Protein AF-A0A6J1DVH8-F1 (afdb_monomer_lite)

InterPro domains:
  IPR001584 Integrase, catalytic core [PS50994] (1-85)
  IPR012337 Ribonuclease H-like superfamily [SSF53098] (3-68)
  IPR036397 Ribonuclease H superfamily [G3DSA:3.30.420.10] (1-106)

Sequence (113 aa):
MSNLLKKYNIRHKIATAYHPQTNGLVEVSNRAIKSIVEKSMNVNRKDWAIKLDDALWDYRIAYQNLLGEARLLQLHELDEFRQFSYEKAKMYKEQIKKWHDKKMMNKNLEPGD

Radius of gyration: 31.62 Å; chains: 1; bounding box: 66×27×95 Å

Secondary structure (DSSP, 8-state):
-HHHHHHTT---PPPPTT-HHHHHHHHHHHHHHHHHHHHH--TT-TTHHHHHHHHHHHHHHHHHHHHHHHHHHHHHHHHHHHHHHHHHHHHHHHHHHHHHHHHHHT----TT-

Structure (mmCIF, N/CA/C/O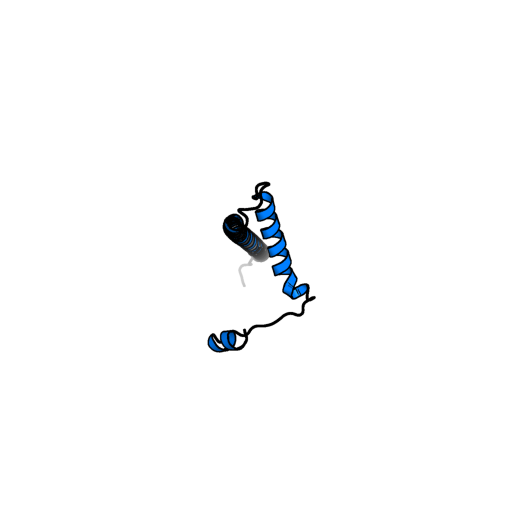 backbone):
data_AF-A0A6J1DVH8-F1
#
_entry.id   AF-A0A6J1DVH8-F1
#
loop_
_atom_site.group_PDB
_atom_site.id
_atom_site.type_symbol
_atom_site.label_atom_id
_atom_site.label_alt_id
_atom_site.label_comp_id
_atom_site.label_asym_id
_atom_site.label_entity_id
_atom_site.label_seq_id
_atom_site.pdbx_PDB_ins_code
_atom_site.Cartn_x
_atom_site.Cartn_y
_atom_site.Cartn_z
_atom_site.occupancy
_atom_site.B_iso_or_equiv
_atom_site.auth_seq_id
_atom_site.auth_comp_id
_atom_site.auth_asym_id
_atom_site.auth_atom_id
_atom_site.pdbx_PDB_model_num
ATOM 1 N N . MET A 1 1 ? -9.858 -4.585 -31.881 1.00 63.62 1 MET A N 1
ATOM 2 C CA . MET A 1 1 ? -10.020 -4.811 -30.422 1.00 63.62 1 MET A CA 1
ATOM 3 C C . MET A 1 1 ? -11.405 -5.348 -30.044 1.00 63.62 1 MET A C 1
ATOM 5 O O . MET A 1 1 ? -11.484 -6.312 -29.295 1.00 63.62 1 MET A O 1
ATOM 9 N N . SER A 1 2 ? -12.496 -4.778 -30.573 1.00 70.12 2 SER A N 1
ATOM 10 C CA . SER A 1 2 ? -13.884 -5.140 -30.219 1.00 70.12 2 SER A CA 1
ATOM 11 C C . SER A 1 2 ? -14.245 -6.618 -30.440 1.00 70.12 2 SER A C 1
ATOM 13 O O . SER A 1 2 ? -14.875 -7.216 -29.573 1.00 70.12 2 SER A O 1
ATOM 15 N N . ASN A 1 3 ? -13.808 -7.234 -31.545 1.00 78.19 3 ASN A N 1
ATOM 16 C CA . ASN A 1 3 ? -14.112 -8.643 -31.846 1.00 78.19 3 ASN A CA 1
ATOM 17 C C . ASN A 1 3 ? -13.410 -9.629 -30.895 1.00 78.19 3 ASN A C 1
ATOM 19 O O . ASN A 1 3 ? -13.994 -10.642 -30.522 1.00 78.19 3 ASN A O 1
ATOM 23 N N . LEU A 1 4 ? -12.188 -9.310 -30.452 1.00 86.50 4 LEU A N 1
ATOM 24 C CA . LEU A 1 4 ? -11.439 -10.134 -29.499 1.00 86.50 4 LEU A CA 1
ATOM 25 C C . LEU A 1 4 ? -12.071 -10.062 -28.100 1.00 86.50 4 LEU A C 1
ATOM 27 O O . LEU A 1 4 ? -12.304 -11.082 -27.464 1.00 86.50 4 LEU A O 1
ATOM 31 N N . LEU A 1 5 ? -12.417 -8.853 -27.651 1.00 89.00 5 LEU A N 1
ATOM 32 C CA . LEU A 1 5 ? -13.057 -8.628 -26.353 1.00 89.00 5 LEU A CA 1
ATOM 33 C C . LEU A 1 5 ? -14.431 -9.303 -26.268 1.00 89.00 5 LEU A C 1
ATOM 35 O O . LEU A 1 5 ? -14.741 -9.922 -25.255 1.00 89.00 5 LEU A O 1
ATOM 39 N N . LYS A 1 6 ? -15.218 -9.256 -27.353 1.00 84.56 6 LYS A N 1
ATOM 40 C CA . LYS A 1 6 ? -16.486 -9.994 -27.457 1.00 84.56 6 LYS A CA 1
ATOM 41 C C . LYS A 1 6 ? -16.281 -11.510 -27.395 1.00 84.56 6 LYS A C 1
ATOM 43 O O . LYS A 1 6 ? -17.030 -12.172 -26.690 1.00 84.56 6 LYS A O 1
ATOM 48 N N . LYS A 1 7 ? -15.250 -12.052 -28.060 1.00 91.25 7 LYS A N 1
ATOM 49 C CA . LYS A 1 7 ? -14.919 -13.490 -28.017 1.00 91.25 7 LYS A CA 1
ATOM 50 C C . LYS A 1 7 ? -14.619 -13.985 -26.597 1.00 91.25 7 LYS A C 1
ATOM 52 O O . LYS A 1 7 ? -15.029 -15.083 -26.247 1.00 91.25 7 LYS A O 1
ATOM 57 N N . TYR A 1 8 ? -13.934 -13.177 -25.786 1.00 92.44 8 TYR A N 1
ATOM 58 C CA . TYR A 1 8 ? -13.611 -13.506 -24.390 1.00 92.44 8 TYR A CA 1
ATOM 59 C C . TYR A 1 8 ? -14.622 -12.956 -23.371 1.00 92.44 8 TYR A C 1
ATOM 61 O O . TYR A 1 8 ? -14.374 -13.006 -22.170 1.00 92.44 8 TYR A O 1
ATOM 69 N N . ASN A 1 9 ? -15.756 -12.422 -23.833 1.00 88.88 9 ASN A N 1
ATOM 70 C CA . ASN A 1 9 ? -16.807 -11.851 -22.991 1.00 88.88 9 ASN A CA 1
ATOM 71 C C . ASN A 1 9 ? -16.325 -10.726 -22.039 1.00 88.88 9 ASN A C 1
ATOM 73 O O . ASN A 1 9 ? -16.872 -10.524 -20.953 1.00 88.88 9 ASN A O 1
ATOM 77 N N . ILE A 1 10 ? -15.300 -9.970 -22.447 1.00 88.94 10 ILE A N 1
ATOM 78 C CA . ILE A 1 10 ? -14.715 -8.870 -21.670 1.00 88.94 10 ILE A CA 1
ATOM 79 C C . ILE A 1 10 ? -15.434 -7.561 -22.016 1.00 88.94 10 ILE A C 1
ATOM 81 O O . ILE A 1 10 ? -15.390 -7.081 -23.151 1.00 88.94 10 ILE A O 1
ATOM 85 N N . ARG A 1 11 ? -16.053 -6.927 -21.012 1.00 83.88 11 ARG A N 1
ATOM 86 C CA . ARG A 1 11 ? -16.631 -5.580 -21.139 1.00 83.88 11 ARG A CA 1
ATOM 87 C C . ARG A 1 11 ? -15.553 -4.523 -20.924 1.00 83.88 11 ARG A C 1
ATOM 89 O O . ARG A 1 11 ? -15.218 -4.188 -19.792 1.00 83.88 11 ARG A O 1
ATOM 96 N N . HIS A 1 12 ? -15.029 -3.984 -22.017 1.00 80.62 12 HIS A N 1
ATOM 97 C CA . HIS A 1 12 ? -14.045 -2.909 -21.969 1.00 80.62 12 HIS A CA 1
ATOM 98 C C . HIS A 1 12 ? -14.731 -1.554 -21.759 1.00 80.62 12 HIS A C 1
ATOM 100 O O . HIS A 1 12 ? -15.491 -1.098 -22.614 1.00 80.62 12 HIS A O 1
ATOM 106 N N . LYS A 1 13 ? -14.468 -0.920 -20.613 1.00 80.19 13 LYS A N 1
ATOM 107 C CA . LYS A 1 13 ? -14.896 0.451 -20.320 1.00 80.19 13 LYS A CA 1
ATOM 108 C C . LYS A 1 13 ? -13.765 1.401 -20.708 1.00 80.19 13 LYS A C 1
ATOM 110 O O . LYS A 1 13 ? -12.680 1.307 -20.148 1.00 80.19 13 LYS A O 1
ATOM 115 N N . ILE A 1 14 ? -14.016 2.283 -21.672 1.00 75.38 14 ILE A N 1
ATOM 116 C CA . ILE A 1 14 ? -13.039 3.272 -22.141 1.00 75.38 14 ILE A CA 1
ATOM 117 C C . ILE A 1 14 ? -13.286 4.573 -21.379 1.00 75.38 14 ILE A C 1
ATOM 119 O O . ILE A 1 14 ? -14.382 5.126 -21.454 1.00 75.38 14 ILE A O 1
ATOM 123 N N . ALA A 1 15 ? -12.282 5.046 -20.643 1.00 69.12 15 ALA A N 1
ATOM 124 C CA . ALA A 1 15 ? -12.291 6.387 -20.068 1.00 69.12 15 ALA A CA 1
ATOM 125 C C . ALA A 1 15 ? -11.890 7.422 -21.134 1.00 69.12 15 ALA A C 1
ATOM 127 O O . ALA A 1 15 ? -11.117 7.119 -22.046 1.00 69.12 15 ALA A O 1
ATOM 128 N N . THR A 1 16 ? -12.413 8.645 -21.036 1.00 73.75 16 THR A N 1
ATOM 129 C CA . THR A 1 16 ? -11.999 9.755 -21.905 1.00 73.75 16 THR A CA 1
ATOM 130 C C . THR A 1 16 ? -10.566 10.197 -21.577 1.00 73.75 16 THR A C 1
ATOM 132 O O . THR A 1 16 ? -10.088 10.013 -20.458 1.00 73.75 16 THR A O 1
ATOM 135 N N . ALA A 1 17 ? -9.863 10.778 -22.559 1.00 63.22 17 ALA A N 1
ATOM 136 C CA . ALA A 1 17 ? -8.426 11.085 -22.484 1.00 63.22 17 ALA A CA 1
ATOM 137 C C . ALA A 1 17 ? -8.012 12.013 -21.318 1.00 63.22 17 ALA A C 1
ATOM 139 O O . ALA A 1 17 ? -6.854 12.002 -20.920 1.00 63.22 17 ALA A O 1
ATOM 140 N N . TYR A 1 18 ? -8.952 12.762 -20.735 1.00 57.06 18 TYR A N 1
ATOM 141 C CA . TYR A 1 18 ? -8.719 13.682 -19.618 1.00 57.06 18 TYR A CA 1
ATOM 142 C C . TYR A 1 18 ? -9.688 13.414 -18.475 1.00 57.06 18 TYR A C 1
ATOM 144 O O . TYR A 1 18 ? -10.508 14.256 -18.112 1.00 57.06 18 TYR A O 1
ATOM 152 N N . HIS A 1 19 ? -9.617 12.211 -17.919 1.00 66.00 19 HIS A N 1
ATOM 153 C CA . HIS A 1 19 ? -10.421 11.855 -16.763 1.00 66.00 19 HIS A CA 1
ATOM 154 C C . HIS A 1 19 ? -9.525 11.495 -15.561 1.00 66.00 19 HIS A C 1
ATOM 156 O O . HIS A 1 19 ? -9.246 10.316 -15.317 1.00 66.00 19 HIS A O 1
ATOM 162 N N . PRO A 1 20 ? -9.049 12.512 -14.815 1.00 61.34 20 PRO A N 1
ATOM 163 C CA . PRO A 1 20 ? -8.049 12.346 -13.759 1.00 61.34 20 PRO A CA 1
ATOM 164 C C . PRO A 1 20 ? -8.522 11.462 -12.596 1.00 61.34 20 PRO A C 1
ATOM 166 O O . PRO A 1 20 ? -7.698 10.816 -11.958 1.00 61.34 20 PRO A O 1
ATOM 169 N N . GLN A 1 21 ? -9.833 11.348 -12.342 1.00 61.69 21 GLN A N 1
ATOM 170 C CA . GLN A 1 21 ? -10.354 10.484 -11.275 1.00 61.69 21 GLN A CA 1
ATOM 171 C C . GLN A 1 21 ? -10.242 8.983 -11.596 1.00 61.69 21 GLN A C 1
ATOM 173 O O . GLN A 1 21 ? -9.953 8.205 -10.691 1.00 61.69 21 GLN A O 1
ATOM 178 N N . THR A 1 22 ? -10.425 8.556 -12.856 1.00 61.84 22 THR A N 1
ATOM 179 C CA . THR A 1 22 ? -10.260 7.127 -13.232 1.00 61.84 22 THR A CA 1
ATOM 180 C C . THR A 1 22 ? -8.833 6.814 -13.680 1.00 61.84 22 THR A C 1
ATOM 182 O O . THR A 1 22 ? -8.347 5.714 -13.426 1.00 61.84 22 THR A O 1
ATOM 185 N N . ASN A 1 23 ? -8.123 7.769 -14.290 1.00 69.44 23 ASN A N 1
ATOM 186 C CA . ASN A 1 23 ? -6.751 7.553 -14.764 1.00 69.44 23 ASN A CA 1
ATOM 187 C C . ASN A 1 23 ? -5.684 7.836 -13.690 1.00 69.44 23 ASN A C 1
ATOM 189 O O . ASN A 1 23 ? -4.538 7.423 -13.854 1.00 69.44 23 ASN A O 1
ATOM 193 N N . GLY A 1 24 ? -6.040 8.476 -12.570 1.00 77.50 24 GLY A N 1
ATOM 194 C CA . GLY A 1 24 ? -5.083 8.912 -11.549 1.00 77.50 24 GLY A CA 1
ATOM 195 C C . GLY A 1 24 ? -4.276 7.776 -10.915 1.00 77.50 24 GLY A C 1
ATOM 196 O O . GLY A 1 24 ? -3.075 7.927 -10.699 1.00 77.50 24 GLY A O 1
ATOM 197 N N . LEU A 1 25 ? -4.890 6.609 -10.682 1.00 77.69 25 LEU A N 1
ATOM 198 C CA . LEU A 1 25 ? -4.166 5.447 -10.152 1.00 77.69 25 LEU A CA 1
ATOM 199 C C . LEU A 1 25 ? -3.109 4.947 -11.147 1.00 77.69 25 LEU A C 1
ATOM 201 O O . LEU A 1 25 ? -1.965 4.711 -10.768 1.00 77.69 25 LEU A O 1
ATOM 205 N N . VAL A 1 26 ? -3.476 4.858 -12.428 1.00 79.94 26 VAL A N 1
ATOM 206 C CA . VAL A 1 26 ? -2.563 4.463 -13.510 1.00 79.94 26 VAL A CA 1
ATOM 207 C C . VAL A 1 26 ? -1.416 5.468 -13.640 1.00 79.94 26 VAL A C 1
ATOM 209 O O . VAL A 1 26 ? -0.264 5.070 -13.790 1.00 79.94 26 VAL A O 1
ATOM 212 N N . GLU A 1 27 ? -1.687 6.768 -13.515 1.00 83.69 27 GLU A N 1
ATOM 213 C CA . GLU A 1 27 ? -0.659 7.814 -13.554 1.00 83.69 27 GLU A CA 1
ATOM 214 C C . GLU A 1 27 ? 0.318 7.750 -12.371 1.00 83.69 27 GLU A C 1
ATOM 216 O O . GLU A 1 27 ? 1.518 7.976 -12.547 1.00 83.69 27 GLU A O 1
ATOM 221 N N . VAL A 1 28 ? -0.165 7.461 -11.159 1.00 83.25 28 VAL A N 1
ATOM 222 C CA . VAL A 1 28 ? 0.692 7.290 -9.973 1.00 83.25 28 VAL A CA 1
ATOM 223 C C . VAL A 1 28 ? 1.570 6.047 -10.124 1.00 83.25 28 VAL A C 1
ATOM 225 O O . VAL A 1 28 ? 2.786 6.143 -9.945 1.00 83.25 28 VAL A O 1
ATOM 228 N N . SER A 1 29 ? 0.993 4.911 -10.524 1.00 83.88 29 SER A N 1
ATOM 229 C CA . SER A 1 29 ? 1.748 3.678 -10.775 1.00 83.88 29 SER A CA 1
ATOM 230 C C . SER A 1 29 ? 2.791 3.861 -11.879 1.00 83.88 29 SER A C 1
ATOM 232 O O . SER A 1 29 ? 3.948 3.487 -11.696 1.00 83.88 29 SER A O 1
ATOM 234 N N . ASN A 1 30 ? 2.433 4.514 -12.990 1.00 87.38 30 ASN A N 1
ATOM 235 C CA . ASN A 1 30 ? 3.365 4.772 -14.090 1.00 87.38 30 ASN A CA 1
ATOM 236 C C . ASN A 1 30 ? 4.530 5.674 -13.665 1.00 87.38 30 ASN A C 1
ATOM 238 O O . ASN A 1 30 ? 5.669 5.424 -14.056 1.00 87.38 30 ASN A O 1
ATOM 242 N N . ARG A 1 31 ? 4.277 6.700 -12.839 1.00 88.56 31 ARG A N 1
ATOM 243 C CA . ARG A 1 31 ? 5.341 7.549 -12.278 1.00 88.56 31 ARG A CA 1
ATOM 244 C C . ARG A 1 31 ? 6.280 6.766 -11.361 1.00 88.56 31 ARG A C 1
ATOM 246 O O . ARG A 1 31 ? 7.492 6.952 -11.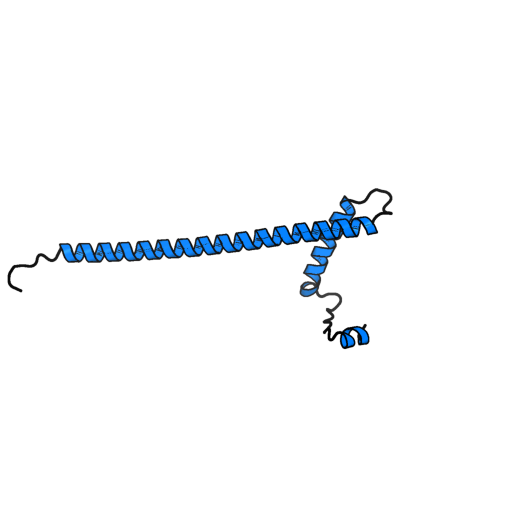449 1.00 88.56 31 ARG A O 1
ATOM 253 N N . ALA A 1 32 ? 5.740 5.884 -10.522 1.00 86.50 32 ALA A N 1
ATOM 254 C CA . ALA A 1 32 ? 6.536 5.046 -9.628 1.00 86.50 32 ALA A CA 1
ATOM 255 C C . ALA A 1 32 ? 7.434 4.066 -10.403 1.00 86.50 32 ALA A C 1
ATOM 257 O O . ALA A 1 32 ? 8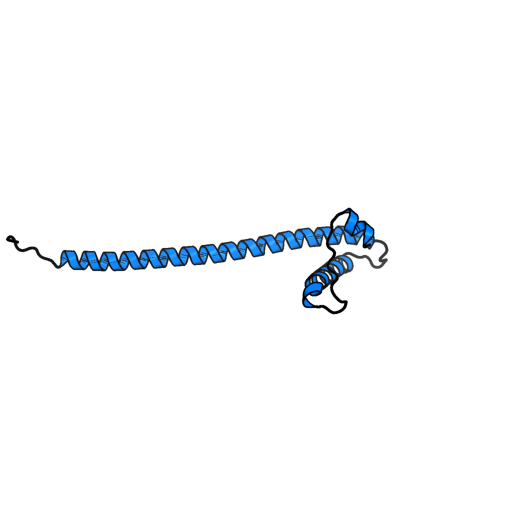.643 4.046 -10.180 1.00 86.50 32 ALA A O 1
ATOM 258 N N . ILE A 1 33 ? 6.870 3.325 -11.365 1.00 87.19 33 ILE A N 1
ATOM 259 C CA . ILE A 1 33 ? 7.622 2.381 -12.210 1.00 87.19 33 ILE A CA 1
ATOM 260 C C . ILE A 1 33 ? 8.703 3.121 -13.000 1.00 87.19 33 ILE A C 1
ATOM 262 O O . ILE A 1 33 ? 9.857 2.700 -13.012 1.00 87.19 33 ILE A O 1
ATOM 266 N N . LYS A 1 34 ? 8.361 4.271 -13.593 1.00 87.56 34 LYS A N 1
ATOM 267 C CA . LYS A 1 34 ? 9.330 5.110 -14.302 1.00 87.56 34 LYS A CA 1
ATOM 268 C C . LYS A 1 34 ? 10.495 5.522 -13.398 1.00 87.56 34 LYS A C 1
ATOM 270 O O . LYS A 1 34 ? 11.637 5.404 -13.821 1.00 87.56 34 LYS A O 1
ATOM 275 N N . SER A 1 35 ? 10.229 5.935 -12.157 1.00 88.81 35 SER A N 1
ATOM 276 C CA . SER A 1 35 ? 11.289 6.310 -11.213 1.00 88.81 35 SER A CA 1
ATOM 277 C C . SER A 1 35 ? 12.203 5.135 -10.838 1.00 88.81 35 SER A C 1
ATOM 279 O O . SER A 1 35 ? 13.413 5.323 -10.721 1.00 88.81 35 SER A O 1
ATOM 281 N N . ILE A 1 36 ? 11.657 3.926 -10.668 1.00 86.88 36 ILE A N 1
ATOM 282 C CA . ILE A 1 36 ? 12.443 2.714 -10.369 1.00 86.88 36 ILE A CA 1
ATOM 283 C C . ILE A 1 36 ? 13.346 2.354 -11.558 1.00 86.88 36 ILE A C 1
ATOM 285 O O . ILE A 1 36 ? 14.541 2.095 -11.385 1.00 86.88 36 ILE A O 1
ATOM 289 N N . VAL A 1 37 ? 12.795 2.398 -12.773 1.00 85.88 37 VAL A N 1
ATOM 290 C CA . VAL A 1 37 ? 13.557 2.150 -14.003 1.00 85.88 37 VAL A CA 1
ATOM 291 C C . VAL A 1 37 ? 14.654 3.204 -14.167 1.00 85.88 37 VAL A C 1
ATOM 293 O O . VAL A 1 37 ? 15.815 2.854 -14.334 1.00 85.88 37 VAL A O 1
ATOM 296 N N . GLU A 1 38 ? 14.343 4.493 -14.024 1.00 86.31 38 GLU A N 1
ATOM 297 C CA . GLU A 1 38 ? 15.331 5.575 -14.151 1.00 86.31 38 GLU A CA 1
ATOM 298 C C . GLU A 1 38 ? 16.500 5.445 -13.166 1.00 86.31 38 GLU A C 1
ATOM 300 O O . GLU A 1 38 ? 17.642 5.692 -13.546 1.00 86.31 38 GLU A O 1
ATOM 305 N N . LYS A 1 39 ? 16.238 5.022 -11.923 1.00 85.62 39 LYS A N 1
ATOM 306 C CA . LYS A 1 39 ? 17.281 4.815 -10.903 1.00 85.62 39 LYS A CA 1
ATOM 307 C C . LYS A 1 39 ? 18.177 3.608 -11.178 1.00 85.62 39 LYS A C 1
ATOM 309 O O . LYS A 1 39 ? 19.325 3.603 -10.749 1.00 85.62 39 LYS A O 1
ATOM 314 N N . SER A 1 40 ? 17.654 2.585 -11.849 1.00 80.44 40 SER A N 1
ATOM 315 C CA . SER A 1 40 ? 18.363 1.325 -12.112 1.00 80.44 40 SER A CA 1
ATOM 316 C C . SER A 1 40 ? 19.035 1.274 -13.491 1.00 80.44 40 SER A C 1
ATOM 318 O O . SER A 1 40 ? 19.757 0.322 -13.796 1.00 80.44 40 SER A O 1
ATOM 320 N N . MET A 1 41 ? 18.826 2.293 -14.330 1.00 79.94 41 MET A N 1
ATOM 321 C CA . MET A 1 41 ? 19.412 2.385 -15.665 1.00 79.94 41 MET A CA 1
ATOM 322 C C . MET A 1 41 ? 20.855 2.899 -15.646 1.00 79.94 41 MET A C 1
ATOM 324 O O . MET A 1 41 ? 21.188 3.892 -15.005 1.00 79.94 41 MET A O 1
ATOM 328 N N . ASN A 1 42 ? 21.703 2.262 -16.454 1.00 70.25 42 ASN A N 1
ATOM 329 C CA . ASN A 1 42 ? 23.041 2.755 -16.773 1.00 70.25 42 ASN A CA 1
ATOM 330 C C . ASN A 1 42 ? 22.987 3.811 -17.905 1.00 70.25 42 ASN A C 1
ATOM 332 O O . ASN A 1 42 ? 22.029 3.859 -18.684 1.00 70.25 42 ASN A O 1
ATOM 336 N N . VAL A 1 43 ? 24.038 4.628 -18.046 1.00 73.12 43 VAL A N 1
ATOM 337 C CA . VAL A 1 43 ? 24.144 5.777 -18.976 1.00 73.12 43 VAL A CA 1
ATOM 338 C C . VAL A 1 43 ? 23.806 5.408 -20.427 1.00 73.12 43 VAL A C 1
ATOM 340 O O . VAL A 1 43 ? 23.255 6.219 -21.166 1.00 73.12 43 VAL A O 1
ATOM 343 N N . ASN A 1 44 ? 24.077 4.164 -20.830 1.00 72.12 44 ASN A N 1
ATOM 344 C CA . ASN A 1 44 ? 23.915 3.696 -22.207 1.00 72.12 44 ASN A CA 1
ATOM 345 C C . ASN A 1 44 ? 22.465 3.307 -22.580 1.00 72.12 44 ASN A C 1
ATOM 347 O O . ASN A 1 44 ? 22.207 3.040 -23.747 1.00 72.12 44 ASN A O 1
ATOM 351 N N . ARG A 1 45 ? 21.522 3.259 -21.618 1.00 74.19 45 ARG A N 1
ATOM 352 C CA . ARG A 1 45 ? 20.057 3.055 -21.784 1.00 74.19 45 ARG A CA 1
ATOM 353 C C . ARG A 1 45 ? 19.576 1.882 -22.667 1.00 74.19 45 ARG A C 1
ATOM 355 O O . ARG A 1 45 ? 18.395 1.824 -23.003 1.00 74.19 45 ARG A O 1
ATOM 362 N N . LYS A 1 46 ? 20.442 0.935 -23.032 1.00 79.94 46 LYS A N 1
ATOM 363 C CA . LYS A 1 46 ? 20.094 -0.201 -23.909 1.00 79.94 46 LYS A CA 1
ATOM 364 C C . LYS A 1 46 ? 19.336 -1.322 -23.193 1.00 79.94 46 LYS A C 1
ATOM 366 O O . LYS A 1 46 ? 18.583 -2.039 -23.839 1.00 79.94 46 LYS A O 1
ATOM 371 N N . ASP A 1 47 ? 19.442 -1.395 -21.868 1.00 79.94 47 ASP A N 1
ATOM 372 C CA . ASP A 1 47 ? 18.919 -2.515 -21.070 1.00 79.94 47 ASP A CA 1
ATOM 373 C C . ASP A 1 47 ? 17.523 -2.244 -20.474 1.00 79.94 47 ASP A C 1
ATOM 375 O O . ASP A 1 47 ? 17.098 -2.905 -19.527 1.00 79.94 47 ASP A O 1
ATOM 379 N N . TRP A 1 48 ? 16.798 -1.252 -21.008 1.00 80.50 48 TRP A N 1
ATOM 380 C CA . TRP A 1 48 ? 15.530 -0.771 -20.443 1.00 80.50 48 TRP A CA 1
ATOM 381 C C . TRP A 1 48 ? 14.459 -1.863 -20.344 1.00 80.50 48 TRP A C 1
ATOM 383 O O . TRP A 1 48 ? 13.707 -1.877 -19.377 1.00 80.50 48 TRP A O 1
ATOM 393 N N . ALA A 1 49 ? 14.396 -2.775 -21.318 1.00 82.12 49 ALA A N 1
ATOM 394 C CA . ALA A 1 49 ? 13.387 -3.830 -21.348 1.00 82.12 49 ALA A CA 1
ATOM 395 C C . ALA A 1 49 ? 13.601 -4.844 -20.216 1.00 82.12 49 ALA A C 1
ATOM 397 O O . ALA A 1 49 ? 12.658 -5.184 -19.514 1.00 82.12 49 ALA A O 1
ATOM 398 N N . ILE A 1 50 ? 14.854 -5.249 -19.982 1.00 83.06 50 ILE A N 1
ATOM 399 C CA . ILE A 1 50 ? 15.216 -6.168 -18.892 1.00 83.06 50 ILE A CA 1
ATOM 400 C C . ILE A 1 50 ? 14.960 -5.493 -17.540 1.00 83.06 50 ILE A C 1
ATOM 402 O O . ILE A 1 50 ? 14.397 -6.092 -16.630 1.00 83.06 50 ILE A O 1
ATOM 406 N N . LYS A 1 51 ? 15.308 -4.207 -17.424 1.00 84.75 51 LYS A N 1
ATOM 407 C CA . LYS A 1 51 ? 15.084 -3.436 -16.196 1.00 84.75 51 LYS A CA 1
ATOM 408 C C . LYS A 1 51 ? 13.621 -3.119 -15.922 1.00 84.75 51 LYS A C 1
ATOM 410 O O . LYS A 1 51 ? 13.269 -2.877 -14.772 1.00 84.75 51 LYS A O 1
ATOM 415 N N . LEU A 1 52 ? 12.770 -3.122 -16.945 1.00 87.38 52 LEU A N 1
ATOM 416 C CA . LEU A 1 52 ? 11.336 -2.940 -16.768 1.00 87.38 52 LEU A CA 1
ATOM 417 C C . LEU A 1 52 ? 10.714 -4.132 -16.036 1.00 87.38 52 LEU A C 1
ATOM 419 O O . LEU A 1 52 ? 9.903 -3.914 -15.141 1.00 87.38 52 LEU A O 1
ATOM 423 N N . ASP A 1 53 ? 11.113 -5.360 -16.372 1.00 87.38 53 ASP A N 1
ATOM 424 C CA . ASP A 1 53 ? 10.622 -6.561 -15.688 1.00 87.38 53 ASP A CA 1
ATOM 425 C C . ASP A 1 53 ? 11.064 -6.587 -14.217 1.00 87.38 53 ASP A C 1
ATOM 427 O O . ASP A 1 53 ? 10.223 -6.782 -13.334 1.00 87.38 53 ASP A O 1
ATOM 431 N N . ASP A 1 54 ? 12.341 -6.281 -13.946 1.00 86.94 54 ASP A N 1
ATOM 432 C CA . ASP A 1 54 ? 12.869 -6.115 -12.581 1.00 86.94 54 ASP A CA 1
ATOM 433 C C . ASP A 1 54 ? 12.059 -5.052 -11.806 1.00 86.94 54 ASP A C 1
ATOM 435 O O . ASP A 1 54 ? 11.554 -5.301 -10.711 1.00 86.94 54 ASP A O 1
ATOM 439 N N . ALA A 1 55 ? 11.851 -3.875 -12.408 1.00 87.44 55 ALA A N 1
ATOM 440 C CA . ALA A 1 55 ? 11.125 -2.769 -11.787 1.00 87.44 55 ALA A CA 1
ATOM 441 C C . ALA A 1 55 ? 9.644 -3.085 -11.523 1.00 87.44 55 ALA A C 1
ATOM 443 O O . ALA A 1 55 ? 9.073 -2.624 -10.531 1.00 87.44 55 ALA A O 1
ATOM 444 N N . LEU A 1 56 ? 8.999 -3.852 -12.405 1.00 89.69 56 LEU A N 1
ATOM 445 C CA . LEU A 1 56 ? 7.622 -4.309 -12.220 1.00 89.69 56 LEU A CA 1
ATOM 446 C C . LEU A 1 56 ? 7.514 -5.306 -11.065 1.00 89.69 56 LEU A C 1
ATOM 448 O O . LEU A 1 56 ? 6.529 -5.269 -10.319 1.00 89.69 56 LEU A O 1
ATOM 452 N N . TRP A 1 57 ? 8.507 -6.184 -10.914 1.00 88.62 57 TRP A N 1
ATOM 453 C CA . TRP A 1 57 ? 8.578 -7.109 -9.790 1.00 88.62 57 TRP A CA 1
ATOM 454 C C . TRP A 1 57 ? 8.778 -6.357 -8.469 1.00 88.62 57 TRP A C 1
ATOM 456 O O . TRP A 1 57 ? 7.967 -6.530 -7.555 1.00 88.62 57 TRP A O 1
ATOM 466 N N . ASP A 1 58 ? 9.743 -5.436 -8.412 1.00 87.31 58 ASP A N 1
ATOM 467 C CA . ASP A 1 58 ? 9.997 -4.588 -7.240 1.00 87.31 58 ASP A CA 1
ATOM 468 C C . ASP A 1 58 ? 8.758 -3.777 -6.845 1.00 87.31 58 ASP A C 1
ATOM 470 O O . ASP A 1 58 ? 8.353 -3.764 -5.679 1.00 87.31 58 ASP A O 1
ATOM 474 N N . TYR A 1 59 ? 8.100 -3.140 -7.821 1.00 87.69 59 TYR A N 1
ATOM 475 C CA . TYR A 1 59 ? 6.869 -2.387 -7.587 1.00 87.69 59 TYR A CA 1
ATOM 476 C C . TYR A 1 59 ? 5.760 -3.274 -7.010 1.00 87.69 59 TYR A C 1
ATOM 478 O O . TYR A 1 59 ? 5.056 -2.860 -6.088 1.00 87.69 59 TYR A O 1
ATOM 486 N N . ARG A 1 60 ? 5.600 -4.503 -7.517 1.00 88.12 60 ARG A N 1
ATOM 487 C CA . ARG A 1 60 ? 4.576 -5.438 -7.036 1.00 88.12 60 ARG A CA 1
ATOM 488 C C . ARG A 1 60 ? 4.845 -5.884 -5.602 1.00 88.12 60 ARG A C 1
ATOM 490 O O . ARG A 1 60 ? 3.904 -5.894 -4.811 1.00 88.12 60 ARG A O 1
ATOM 497 N N . ILE A 1 61 ? 6.088 -6.229 -5.271 1.00 88.94 61 ILE A N 1
ATOM 498 C CA . ILE A 1 61 ? 6.473 -6.634 -3.913 1.00 88.94 61 ILE A CA 1
ATOM 499 C C . ILE A 1 61 ? 6.293 -5.468 -2.941 1.00 88.94 61 ILE A C 1
ATOM 501 O O . ILE A 1 61 ? 5.634 -5.621 -1.913 1.00 88.94 61 ILE A O 1
ATOM 505 N N . ALA A 1 62 ? 6.785 -4.278 -3.294 1.00 83.44 62 ALA A N 1
ATOM 506 C CA . ALA A 1 62 ? 6.607 -3.082 -2.477 1.00 83.44 62 ALA A CA 1
ATOM 507 C C . ALA A 1 62 ? 5.120 -2.751 -2.260 1.00 83.44 62 ALA A C 1
ATOM 509 O O . ALA A 1 62 ? 4.703 -2.484 -1.137 1.00 83.44 62 ALA A O 1
ATOM 510 N N . TYR A 1 63 ? 4.298 -2.822 -3.311 1.00 80.31 63 TYR A N 1
ATOM 511 C CA . TYR A 1 63 ? 2.860 -2.567 -3.213 1.00 80.31 63 TYR A CA 1
ATOM 512 C C . TYR A 1 63 ? 2.129 -3.614 -2.358 1.00 80.31 63 TYR A C 1
ATOM 514 O O . TYR A 1 63 ? 1.268 -3.251 -1.560 1.00 80.31 63 TYR A O 1
ATOM 522 N N . GLN A 1 64 ? 2.475 -4.901 -2.477 1.00 80.31 64 GLN A N 1
ATOM 523 C CA . GLN A 1 64 ? 1.916 -5.958 -1.626 1.00 80.31 64 GLN A CA 1
ATOM 524 C C . GLN A 1 64 ? 2.264 -5.749 -0.149 1.00 80.31 64 GLN A C 1
ATOM 526 O O . GLN A 1 64 ? 1.389 -5.905 0.703 1.00 80.31 64 GLN A O 1
ATOM 531 N N . ASN A 1 65 ? 3.499 -5.343 0.146 1.00 81.12 65 ASN A N 1
ATOM 532 C CA . ASN A 1 65 ? 3.932 -5.037 1.508 1.00 81.12 65 ASN A CA 1
ATOM 533 C C . ASN A 1 65 ? 3.180 -3.827 2.075 1.00 81.12 65 ASN A C 1
ATOM 535 O O . ASN A 1 65 ? 2.583 -3.934 3.142 1.00 81.12 65 ASN A O 1
ATOM 539 N N . LEU A 1 66 ? 3.113 -2.721 1.325 1.00 80.94 66 LEU A N 1
ATOM 540 C CA . LEU A 1 66 ? 2.382 -1.514 1.733 1.00 80.94 66 LEU A CA 1
ATOM 541 C C . LEU A 1 66 ? 0.888 -1.785 1.965 1.00 80.94 66 LEU A C 1
ATOM 543 O O . LEU A 1 66 ? 0.302 -1.275 2.917 1.00 80.94 66 LEU A O 1
ATOM 547 N N . LEU A 1 67 ? 0.255 -2.606 1.119 1.00 78.38 67 LEU A N 1
ATOM 548 C CA . LEU A 1 67 ? -1.128 -3.042 1.333 1.00 78.38 67 LEU A CA 1
ATOM 549 C C . LEU A 1 67 ? -1.278 -3.904 2.593 1.00 78.38 67 LEU A C 1
ATOM 551 O O . LEU A 1 67 ? -2.281 -3.784 3.299 1.00 78.38 67 LEU A O 1
ATOM 555 N N . GLY A 1 68 ? -0.307 -4.778 2.864 1.00 79.75 68 GLY A N 1
ATOM 556 C CA . GLY A 1 68 ? -0.260 -5.587 4.079 1.00 79.75 68 GLY A CA 1
ATOM 557 C C . GLY A 1 68 ? -0.175 -4.723 5.335 1.00 79.75 68 GLY A C 1
ATOM 558 O O . GLY A 1 68 ? -0.975 -4.901 6.251 1.00 79.75 68 GLY A O 1
ATOM 559 N N . GLU A 1 69 ? 0.730 -3.745 5.344 1.00 85.50 69 GLU A N 1
ATOM 560 C C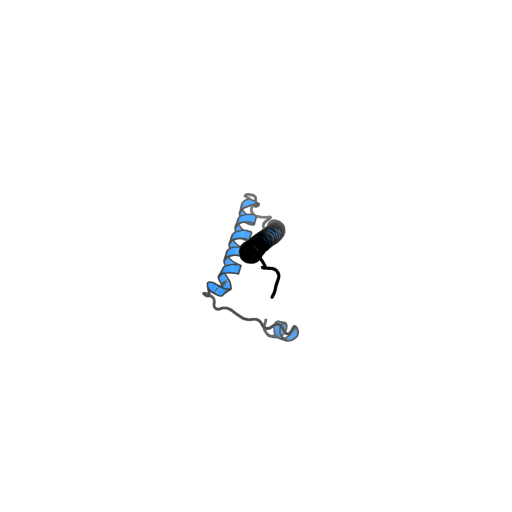A . GLU A 1 69 ? 0.908 -2.786 6.441 1.00 85.50 69 GLU A CA 1
ATOM 561 C C . GLU A 1 69 ? -0.339 -1.923 6.655 1.00 85.50 69 GLU A C 1
ATOM 563 O O . GLU A 1 69 ? -0.817 -1.801 7.782 1.00 85.50 69 GLU A O 1
ATOM 568 N N . ALA A 1 70 ? -0.928 -1.393 5.578 1.00 83.75 70 ALA A N 1
ATOM 569 C CA . ALA A 1 70 ? -2.161 -0.613 5.658 1.00 83.75 70 ALA A CA 1
ATOM 570 C C . ALA A 1 70 ? -3.319 -1.429 6.253 1.00 83.75 70 ALA A C 1
ATOM 572 O O . ALA A 1 70 ? -4.064 -0.932 7.098 1.00 83.75 70 ALA A O 1
ATOM 573 N N . ARG A 1 71 ? -3.456 -2.699 5.853 1.00 80.62 71 ARG A N 1
ATOM 574 C CA . ARG A 1 71 ? -4.470 -3.601 6.413 1.00 80.62 71 ARG A CA 1
ATOM 575 C C . ARG A 1 71 ? -4.201 -3.919 7.884 1.00 80.62 71 ARG A C 1
ATOM 577 O O . ARG A 1 71 ? -5.150 -4.013 8.657 1.00 80.62 71 ARG A O 1
ATOM 584 N N . LEU A 1 72 ? -2.938 -4.097 8.268 1.00 86.44 72 LEU A N 1
ATOM 585 C CA . LEU A 1 72 ? -2.550 -4.380 9.649 1.00 86.44 72 LEU A CA 1
ATOM 586 C C . LEU A 1 72 ? -2.845 -3.191 10.571 1.00 86.44 72 LEU A C 1
ATOM 588 O O . LEU A 1 72 ? -3.411 -3.392 11.641 1.00 86.44 72 LEU A O 1
ATOM 592 N N . LEU A 1 73 ? -2.544 -1.965 10.133 1.00 87.69 73 LEU A N 1
ATOM 593 C CA . LEU A 1 73 ? -2.871 -0.741 10.873 1.00 87.69 73 LEU A CA 1
ATOM 594 C C . LEU A 1 73 ? -4.382 -0.595 11.090 1.00 87.69 73 LEU A C 1
ATOM 596 O O . LEU A 1 73 ? -4.816 -0.370 12.214 1.00 87.69 73 LEU A O 1
ATOM 600 N N . GLN A 1 74 ? -5.187 -0.818 10.046 1.00 87.12 74 GLN A N 1
ATOM 601 C CA . GLN A 1 74 ? -6.650 -0.785 10.162 1.00 87.12 74 GLN A CA 1
ATOM 602 C C . GLN A 1 74 ? -7.188 -1.820 11.159 1.00 87.12 74 GLN A C 1
ATOM 604 O O . GLN A 1 74 ? -8.122 -1.535 11.904 1.00 87.12 74 GLN A O 1
ATOM 609 N N . LEU A 1 75 ? -6.619 -3.029 11.175 1.00 87.88 75 LEU A N 1
ATOM 610 C CA . LEU A 1 75 ? -7.005 -4.061 12.140 1.00 87.88 75 LEU A CA 1
ATOM 611 C C . LEU A 1 75 ? -6.642 -3.655 13.571 1.00 87.88 75 LEU A C 1
ATOM 613 O O . LEU A 1 75 ? -7.468 -3.817 14.464 1.00 87.88 75 LEU A O 1
ATOM 617 N N . HIS A 1 76 ? -5.453 -3.085 13.773 1.00 84.25 76 HIS A N 1
ATOM 618 C CA . HIS A 1 76 ? -5.017 -2.614 15.083 1.00 84.25 76 HIS A CA 1
ATOM 619 C C . HIS A 1 76 ? -5.935 -1.512 15.628 1.00 84.25 76 HIS A C 1
ATOM 621 O O . HIS A 1 76 ? -6.396 -1.610 16.762 1.00 84.25 76 HIS A O 1
ATOM 627 N N . GLU A 1 77 ? -6.287 -0.524 14.801 1.00 91.00 77 GLU A N 1
ATOM 628 C CA . GLU A 1 77 ? -7.244 0.526 15.176 1.00 91.00 77 GLU A CA 1
ATOM 629 C C . GLU A 1 77 ? -8.605 -0.066 15.588 1.00 91.00 77 GLU A C 1
ATOM 631 O O . GLU A 1 77 ? -9.176 0.313 16.612 1.00 91.00 77 GLU A O 1
ATOM 636 N N . LEU A 1 78 ? -9.129 -1.038 14.830 1.00 93.25 78 LEU A N 1
ATOM 637 C CA . LEU A 1 78 ? -10.388 -1.715 15.169 1.00 93.25 78 LEU A CA 1
ATOM 638 C C . LEU A 1 78 ? -10.307 -2.480 16.498 1.00 93.25 78 LEU A C 1
ATOM 640 O O . LEU A 1 78 ? -11.264 -2.447 17.281 1.00 93.25 78 LEU A O 1
ATOM 644 N N . ASP A 1 79 ? -9.187 -3.148 16.764 1.00 89.44 79 ASP A N 1
ATOM 645 C CA . ASP A 1 79 ? -8.959 -3.859 18.022 1.00 89.44 79 ASP A CA 1
ATOM 646 C C . ASP A 1 79 ? -8.868 -2.891 19.213 1.00 89.44 79 ASP A C 1
ATOM 648 O O . ASP A 1 79 ? -9.461 -3.160 20.264 1.00 89.44 79 ASP A O 1
ATOM 652 N N . GLU A 1 80 ? -8.239 -1.724 19.043 1.00 93.62 80 GLU A N 1
ATOM 653 C CA . GLU A 1 80 ? -8.214 -0.659 20.054 1.00 93.62 80 GLU A CA 1
ATOM 654 C C . GLU A 1 80 ? -9.627 -0.149 20.381 1.00 93.62 80 GLU A C 1
ATOM 656 O O . GLU A 1 80 ? -10.011 -0.071 21.555 1.00 93.62 80 GLU A O 1
ATOM 661 N N . PHE A 1 81 ? -10.453 0.131 19.365 1.00 93.50 81 PHE A N 1
ATOM 662 C CA . PHE A 1 81 ? -11.844 0.557 19.575 1.00 93.50 81 PHE A CA 1
ATOM 663 C C . PHE A 1 81 ? -12.674 -0.501 20.305 1.00 93.50 81 PHE A C 1
ATOM 665 O O . PHE A 1 81 ? -13.507 -0.186 21.171 1.00 93.50 81 PHE A O 1
ATOM 672 N N . ARG A 1 82 ? -12.456 -1.771 19.962 1.00 93.69 82 ARG A N 1
ATOM 673 C CA . ARG A 1 82 ? -13.133 -2.897 20.601 1.00 93.69 82 ARG A CA 1
ATOM 674 C C . ARG A 1 82 ? -12.738 -3.009 22.073 1.00 93.69 82 ARG A C 1
ATOM 676 O O . ARG A 1 82 ? -13.621 -3.133 22.926 1.00 93.69 82 ARG A O 1
ATOM 683 N N . GLN A 1 83 ? -11.447 -2.915 22.379 1.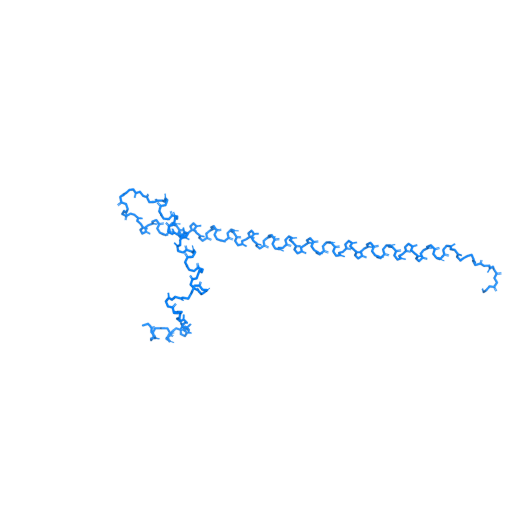00 91.62 83 GLN A N 1
ATOM 684 C CA . GLN A 1 83 ? -10.933 -2.956 23.746 1.00 91.62 83 GLN A CA 1
ATOM 685 C C . GLN A 1 83 ? -11.470 -1.793 24.586 1.00 91.62 83 GLN A C 1
ATOM 687 O O . GLN A 1 83 ? -12.006 -2.011 25.676 1.00 91.62 83 GLN A O 1
ATOM 692 N N . PHE A 1 84 ? -11.432 -0.577 24.039 1.00 95.12 84 PHE A N 1
ATOM 693 C CA . PHE A 1 84 ? -11.984 0.611 24.684 1.00 95.12 84 PHE A CA 1
ATOM 694 C C . PHE A 1 84 ? -13.460 0.424 25.058 1.00 95.12 84 PHE A C 1
ATOM 696 O O . PHE A 1 84 ? -13.878 0.721 26.180 1.00 95.12 84 PHE A O 1
ATOM 703 N N . SER A 1 85 ? -14.254 -0.124 24.137 1.00 92.25 85 SER A N 1
ATOM 704 C CA . SER A 1 85 ? -15.676 -0.393 24.366 1.00 92.25 85 SER A CA 1
ATOM 705 C C . SER A 1 85 ? -15.898 -1.395 25.505 1.00 92.25 85 SER A C 1
ATOM 707 O O . SER A 1 85 ? -16.767 -1.181 26.356 1.00 92.25 85 SER A O 1
ATOM 709 N N . TYR A 1 86 ? -15.098 -2.466 25.572 1.00 94.81 86 TYR A N 1
ATOM 710 C CA . TYR A 1 86 ? -15.186 -3.445 26.659 1.00 94.81 86 TYR A CA 1
ATOM 711 C C . TYR A 1 86 ? -14.803 -2.859 28.015 1.00 94.81 86 TYR A C 1
ATOM 713 O O . TYR A 1 86 ? -15.498 -3.112 29.001 1.00 94.81 86 TYR A O 1
ATOM 721 N N . GLU A 1 87 ? -13.744 -2.056 28.078 1.00 95.69 87 GLU A N 1
ATOM 722 C CA . GLU A 1 87 ? -13.326 -1.394 29.314 1.00 95.69 87 GLU A CA 1
ATOM 723 C C . GLU A 1 87 ? -14.399 -0.434 29.822 1.00 95.69 87 GLU A C 1
ATOM 725 O O . GLU A 1 87 ? -14.762 -0.470 31.001 1.00 95.69 87 GLU A O 1
ATOM 730 N N . LYS A 1 88 ? -14.990 0.364 28.926 1.00 93.69 88 LYS A N 1
ATOM 731 C CA . LYS A 1 88 ? -16.108 1.256 29.262 1.00 93.69 88 LYS A CA 1
ATOM 732 C C . LYS A 1 88 ? -17.316 0.483 29.786 1.00 93.69 88 LYS A C 1
ATOM 734 O O . LYS A 1 88 ? -17.859 0.840 30.833 1.00 93.69 88 LYS A O 1
ATOM 739 N N . ALA A 1 89 ? -17.711 -0.595 29.111 1.00 95.00 89 ALA A N 1
ATOM 740 C CA . ALA A 1 89 ? -18.829 -1.432 29.541 1.00 95.00 89 ALA A CA 1
ATOM 741 C C . ALA A 1 89 ? -18.562 -2.113 30.894 1.00 95.00 89 ALA A C 1
ATOM 743 O O . ALA A 1 89 ? -19.456 -2.180 31.743 1.00 95.00 89 ALA A O 1
ATOM 744 N N . LYS A 1 90 ? -17.335 -2.597 31.118 1.00 95.44 90 LYS A N 1
ATOM 745 C CA . LYS A 1 90 ? -16.912 -3.197 32.387 1.00 95.44 90 LYS A CA 1
ATOM 746 C C . LYS A 1 90 ? -16.992 -2.183 33.525 1.00 95.44 90 LYS A C 1
ATOM 748 O O . LYS A 1 90 ? -17.628 -2.470 34.537 1.00 95.44 90 LYS A O 1
ATOM 753 N N . MET A 1 91 ? -16.442 -0.984 33.327 1.00 92.88 91 MET A N 1
ATOM 754 C CA . MET A 1 91 ? -16.503 0.093 34.319 1.00 92.88 91 MET A CA 1
ATOM 755 C C . MET A 1 91 ? -17.943 0.476 34.667 1.00 92.88 91 MET A C 1
ATOM 757 O O . MET A 1 91 ? -18.269 0.633 35.841 1.00 92.88 91 MET A O 1
ATOM 761 N N . TYR A 1 92 ? -18.823 0.585 33.669 1.00 91.19 92 TYR A N 1
ATOM 762 C CA . TYR A 1 92 ? -20.236 0.888 33.898 1.00 91.19 92 TYR A CA 1
ATOM 763 C C . TYR A 1 92 ? -20.922 -0.174 34.770 1.00 91.19 92 TYR A C 1
ATOM 765 O O . TYR A 1 92 ? -21.566 0.153 35.770 1.00 91.19 92 TYR A O 1
ATOM 773 N N . LYS A 1 93 ? -20.730 -1.460 34.445 1.00 93.25 93 LYS A N 1
ATOM 774 C CA . LYS A 1 93 ? -21.281 -2.570 35.238 1.00 93.25 93 LYS A CA 1
ATOM 775 C C . LYS A 1 93 ? -20.730 -2.588 36.665 1.00 93.25 93 LYS A C 1
ATOM 777 O O . LYS A 1 93 ? -21.487 -2.831 37.601 1.00 93.25 93 LYS A O 1
ATOM 782 N N . GLU A 1 94 ? -19.443 -2.302 36.847 1.00 94.75 94 GLU A N 1
ATOM 783 C CA . GLU A 1 94 ? -18.826 -2.213 38.176 1.00 94.75 94 GLU A CA 1
ATOM 784 C C . GLU A 1 94 ? -19.403 -1.069 39.015 1.00 94.75 94 GLU A C 1
ATOM 786 O O . GLU A 1 94 ? -19.674 -1.260 40.200 1.00 94.75 94 GLU A O 1
ATOM 791 N N . GLN A 1 95 ? -19.625 0.107 38.420 1.00 93.75 95 GLN A N 1
ATOM 792 C CA . GLN A 1 95 ? -20.243 1.242 39.113 1.00 93.75 95 GLN A CA 1
ATOM 793 C C . GLN A 1 95 ? -21.674 0.925 39.556 1.00 93.75 95 GLN A C 1
ATOM 795 O O . GLN A 1 95 ? -22.032 1.184 40.706 1.00 93.75 95 GLN A O 1
ATOM 800 N N . ILE A 1 96 ? -22.471 0.310 38.678 1.00 92.00 96 ILE A N 1
ATOM 801 C CA . ILE A 1 96 ? -23.835 -0.123 39.002 1.00 92.00 96 ILE A CA 1
ATOM 802 C C . ILE A 1 96 ? -23.834 -1.166 40.116 1.00 92.00 96 ILE A C 1
ATOM 804 O O . ILE A 1 96 ? -24.598 -1.038 41.071 1.00 92.00 96 ILE A O 1
ATOM 808 N N . LYS A 1 97 ? -22.952 -2.168 40.043 1.00 93.56 97 LYS A N 1
ATOM 809 C CA . LYS A 1 97 ? -22.825 -3.182 41.094 1.00 93.56 97 LYS A CA 1
ATOM 810 C C . LYS A 1 97 ? -22.494 -2.542 42.445 1.00 93.56 97 LYS A C 1
ATOM 812 O O . LYS A 1 97 ? -23.196 -2.795 43.416 1.00 93.56 97 LYS A O 1
ATOM 817 N N . LYS A 1 98 ? -21.509 -1.636 42.487 1.00 92.56 98 LYS A N 1
ATOM 818 C CA . LYS A 1 98 ? -21.159 -0.879 43.704 1.00 92.56 98 LYS A CA 1
ATOM 819 C C . LYS A 1 98 ? -22.348 -0.091 44.259 1.00 92.56 98 LYS A C 1
ATOM 821 O O . LYS A 1 98 ? -22.529 -0.038 45.474 1.00 92.56 98 LYS A O 1
ATOM 826 N N . TRP A 1 99 ? -23.159 0.515 43.390 1.00 90.38 99 TRP A N 1
ATOM 827 C CA . TRP A 1 99 ? -24.375 1.220 43.800 1.00 90.38 99 TRP A CA 1
ATOM 828 C C . TRP A 1 99 ? -25.420 0.274 44.412 1.00 90.38 99 TRP A C 1
ATOM 830 O O . TRP A 1 99 ? -25.952 0.573 45.482 1.00 90.38 99 TRP A O 1
ATOM 840 N N . HIS A 1 100 ? -25.678 -0.879 43.785 1.00 86.06 100 HIS A N 1
ATOM 841 C CA . HIS A 1 100 ? -26.605 -1.886 44.315 1.00 86.06 100 HIS A CA 1
ATOM 842 C C . HIS A 1 100 ? -26.125 -2.471 45.648 1.00 86.06 100 HIS A C 1
ATOM 844 O O . HIS A 1 100 ? -26.903 -2.500 46.602 1.00 86.06 100 HIS A O 1
ATOM 850 N N . ASP A 1 101 ? -24.854 -2.864 45.744 1.00 88.56 101 ASP A N 1
ATOM 851 C CA . ASP A 1 101 ? -24.265 -3.450 46.955 1.00 88.56 101 ASP A CA 1
ATOM 852 C C . ASP A 1 101 ? -24.351 -2.469 48.139 1.00 88.56 101 ASP A C 1
ATOM 854 O O . ASP A 1 101 ? -24.782 -2.833 49.236 1.00 88.56 101 ASP A O 1
ATOM 858 N N . LYS A 1 102 ? -24.047 -1.182 47.901 1.00 85.56 102 LYS A N 1
ATOM 859 C CA . LYS A 1 102 ? -24.188 -0.115 48.906 1.00 85.56 102 LYS A CA 1
ATOM 860 C C . LYS A 1 102 ? -25.638 0.073 49.362 1.00 85.56 102 LYS A C 1
ATOM 862 O O . LYS A 1 102 ? -25.877 0.363 50.532 1.00 85.56 102 LYS A O 1
ATOM 867 N N . LYS A 1 103 ? -26.609 -0.085 48.458 1.00 80.19 103 LYS A N 1
ATOM 868 C CA . LYS A 1 103 ? -28.040 0.025 48.776 1.00 80.19 103 LYS A CA 1
ATOM 869 C C . LYS A 1 103 ? -28.564 -1.182 49.562 1.00 80.19 103 LYS A C 1
ATOM 871 O O . LYS A 1 103 ? -29.466 -1.002 50.374 1.00 80.19 103 LYS A O 1
ATOM 876 N N . MET A 1 104 ? -28.006 -2.377 49.355 1.00 70.88 104 MET A N 1
ATOM 877 C CA . MET A 1 104 ? -28.361 -3.573 50.133 1.00 70.88 104 MET A CA 1
ATOM 878 C C . MET A 1 104 ? -27.803 -3.527 51.559 1.00 70.88 104 MET A C 1
ATOM 880 O O . MET A 1 104 ? -28.532 -3.838 52.491 1.00 70.88 104 MET A O 1
ATOM 884 N N . MET A 1 105 ? -26.566 -3.054 51.744 1.00 63.97 105 MET A N 1
ATOM 885 C CA . MET A 1 105 ? -25.945 -2.893 53.072 1.00 63.97 105 MET A CA 1
ATOM 886 C C . MET A 1 105 ? -26.661 -1.875 53.976 1.00 63.97 105 MET A C 1
ATOM 888 O O . MET A 1 105 ? -26.538 -1.948 55.190 1.00 63.97 105 MET A O 1
ATOM 892 N N . ASN A 1 106 ? -27.403 -0.925 53.397 1.00 62.47 106 ASN A N 1
ATOM 893 C CA . ASN A 1 106 ? -28.107 0.124 54.145 1.00 62.47 106 ASN A CA 1
ATOM 894 C C . ASN A 1 106 ? -29.562 -0.241 54.501 1.00 62.47 106 ASN A C 1
ATOM 896 O O . ASN A 1 106 ? -30.267 0.571 55.099 1.00 62.47 106 ASN A O 1
ATOM 900 N N . LYS A 1 107 ? -30.035 -1.433 54.114 1.00 61.12 107 LYS A N 1
ATOM 901 C CA . LYS A 1 107 ? -31.297 -1.999 54.600 1.00 61.12 107 LYS A CA 1
ATOM 902 C C . LYS A 1 107 ? -30.993 -2.911 55.787 1.00 61.12 107 LYS A C 1
ATOM 904 O O . LYS A 1 107 ? -30.780 -4.106 55.608 1.00 61.12 107 LYS A O 1
ATOM 909 N N . ASN A 1 108 ? -30.983 -2.345 56.990 1.00 58.25 108 ASN A N 1
ATOM 910 C CA . ASN A 1 108 ? -31.115 -3.152 58.199 1.00 58.25 108 ASN A CA 1
ATOM 911 C C . ASN A 1 108 ? -32.540 -3.715 58.209 1.00 58.25 108 ASN A C 1
ATOM 913 O O . ASN A 1 108 ? -33.503 -2.950 58.232 1.00 58.25 108 ASN A O 1
ATOM 917 N N . LEU A 1 109 ? -32.662 -5.036 58.091 1.00 64.56 109 LEU A N 1
ATOM 918 C CA . LEU A 1 109 ? -33.933 -5.733 58.252 1.00 64.56 109 LEU A CA 1
ATOM 919 C C . LEU A 1 109 ? -34.197 -5.850 59.753 1.00 64.56 109 LEU A C 1
ATOM 921 O O . LEU A 1 109 ? -33.453 -6.531 60.459 1.00 64.56 109 LEU A O 1
ATOM 925 N N . GLU A 1 110 ? -35.222 -5.154 60.232 1.00 58.44 110 GLU A N 1
ATOM 926 C CA . GLU A 1 110 ? -35.750 -5.364 61.578 1.00 58.44 110 GLU A CA 1
ATOM 927 C C . GLU A 1 110 ? -36.455 -6.735 61.624 1.00 58.44 110 GLU A C 1
ATOM 929 O O . GLU A 1 110 ? -37.123 -7.105 60.652 1.00 58.44 110 GLU A O 1
ATOM 934 N N . PRO A 1 111 ? -36.317 -7.527 62.705 1.00 48.00 111 PRO A N 1
ATOM 935 C CA . PRO A 1 111 ? -36.978 -8.824 62.797 1.00 48.00 111 PRO A CA 1
ATOM 936 C C . PRO A 1 111 ? -38.494 -8.619 62.945 1.00 48.00 111 PRO A C 1
ATOM 938 O O . PRO A 1 111 ? -38.955 -8.218 64.013 1.00 48.00 111 PRO A O 1
ATOM 941 N N . GLY A 1 112 ? -39.270 -8.895 61.891 1.00 63.34 112 GLY A N 1
ATOM 942 C CA . GLY A 1 112 ? -40.736 -8.831 61.953 1.00 63.34 112 GLY A CA 1
ATOM 943 C C . GLY A 1 112 ? -41.501 -8.542 60.655 1.00 63.34 112 GLY A C 1
ATOM 944 O O . GLY A 1 112 ? -42.726 -8.627 60.703 1.00 63.34 112 GLY A O 1
ATOM 945 N N . ASP A 1 113 ? -40.830 -8.234 59.537 1.00 48.06 113 ASP A N 1
ATOM 946 C CA . ASP A 1 113 ? -41.433 -8.220 58.184 1.00 48.06 113 ASP A CA 1
ATOM 947 C C . ASP A 1 113 ? -41.492 -9.622 57.545 1.00 48.06 113 ASP A C 1
ATOM 949 O O . ASP A 1 113 ? -40.539 -10.416 57.752 1.00 48.06 113 ASP A O 1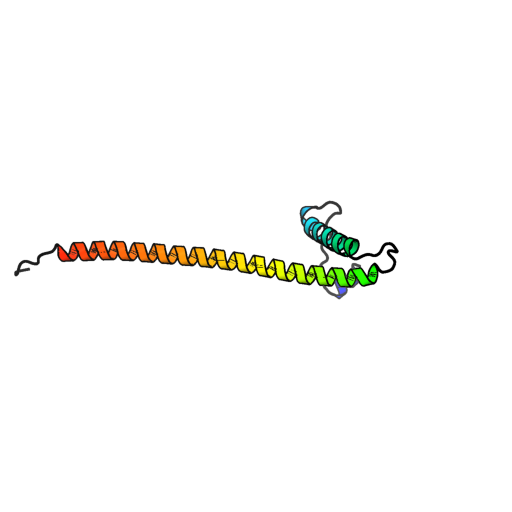
#

Organism: Momordica charantia (NCBI:txid3673)

Foldseek 3Di:
DVVVCVVVVHDDDDDPPPDCVVCVVVVVLVVQLVVQLVVPDDPVRPCSVVSSVVSVVVSVVVVVVVVVVVVVVVVVVVVVVVVVVVVVVVVVVVVVVVVVVVVVVPDDDDPDD

pLDDT: mean 81.8, std 10.87, range [48.0, 95.69]